Protein AF-A0A9P5S7Y7-F1 (afdb_monomer_lite)

Radius of gyration: 31.16 Å; chains: 1; bounding box: 72×48×85 Å

Foldseek 3Di:
DDDDPWDKDWDDLPPPPPPPPPDDDDPDDDDDDDDDDDDDDDDDDDDDDDDDDPDDDPDDPPPPPPPPPVCPPVVPDDDLVNQCVCVVVVNHDHPVVVVVVVVVVVVVVVVVVVVLVNVFTKIKTKDWDWDWADDPDDDPPDDIDIDIDIDIDIDTDPPPCVVPDDDDDDPDPPDD

pLDDT: mean 70.75, std 17.31, range [37.38, 96.19]

Sequence (176 aa):
MRLLDGMLYKNRNVGKGKSKGKGMNNNDNNKHKHMDVEDEDMEDGEDDEDDEDVQDEEDEEDMEKNVMVEEDTDKDGCPRRGLEALSSLGLSVSYDQVRRALRSLTKDALKQVQKAVLENDWYVVYDNINIAMKHHHQRVDKRDTFDNGTAATVILIPNENAKNDKPIPVLCPKTK

Secondary structure (DSSP, 8-state):
--------EEE-------------------------------------------------TTS-----------TTS--HHHHHHHHHTTSS--HHHHHHHHHHHHHHHHHHHHHHHHHSEEEEEEEEEEEEE--SS-BTTB--EEEEEEEEEEEEE--GGGGS--PPP-------

Organism: NCBI:txid64525

Structure (mmCIF, N/CA/C/O backbone):
data_AF-A0A9P5S7Y7-F1
#
_entry.id   AF-A0A9P5S7Y7-F1
#
loop_
_atom_site.group_PDB
_atom_site.id
_atom_site.type_symbol
_atom_site.label_atom_id
_atom_site.label_alt_id
_atom_site.label_comp_id
_atom_site.label_asym_id
_atom_site.label_entity_id
_atom_site.label_seq_id
_atom_site.pdbx_PDB_ins_code
_atom_site.Cartn_x
_atom_site.Cartn_y
_atom_site.Cartn_z
_atom_site.occupancy
_atom_site.B_iso_or_equiv
_atom_site.auth_seq_id
_atom_site.auth_comp_id
_atom_site.auth_asym_id
_atom_site.auth_atom_id
_atom_site.pdbx_PDB_model_num
ATOM 1 N N . MET A 1 1 ? -17.358 -18.254 -16.718 1.00 37.38 1 MET A N 1
ATOM 2 C CA . MET A 1 1 ? -17.304 -17.409 -15.508 1.00 37.38 1 MET A CA 1
ATOM 3 C C . MET A 1 1 ? -17.952 -18.187 -14.378 1.00 37.38 1 MET A C 1
ATOM 5 O O . MET A 1 1 ? -19.155 -18.402 -14.436 1.00 37.38 1 MET A O 1
ATOM 9 N N . ARG A 1 2 ? -17.162 -18.724 -13.440 1.00 41.50 2 ARG A N 1
ATOM 10 C CA . ARG A 1 2 ? -17.699 -19.321 -12.209 1.00 41.50 2 ARG A CA 1
ATOM 11 C C . ARG A 1 2 ? -17.949 -18.177 -11.227 1.00 41.50 2 ARG A C 1
ATOM 13 O O . ARG A 1 2 ? -17.089 -17.315 -11.092 1.00 41.50 2 ARG A O 1
ATOM 20 N N . LEU A 1 3 ? -19.146 -18.147 -10.648 1.00 44.75 3 LEU A N 1
ATOM 21 C CA . LEU A 1 3 ? -19.548 -17.202 -9.610 1.00 44.75 3 LEU A CA 1
ATOM 22 C C . LEU A 1 3 ? -18.592 -17.327 -8.416 1.00 44.75 3 LEU A C 1
ATOM 24 O O . LEU A 1 3 ? -18.271 -18.436 -7.997 1.00 44.75 3 LEU A O 1
ATOM 28 N N . LEU A 1 4 ? -18.111 -16.181 -7.940 1.00 46.00 4 LEU 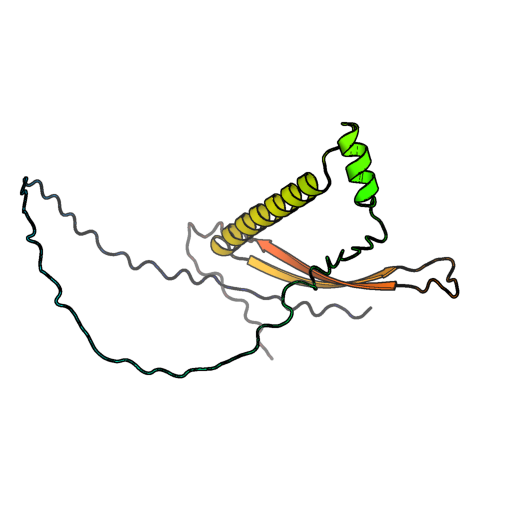A N 1
ATOM 29 C CA . LEU A 1 4 ? -17.243 -16.042 -6.777 1.00 46.00 4 LEU A CA 1
ATOM 30 C C . LEU A 1 4 ? -18.017 -16.453 -5.518 1.00 46.00 4 LEU A C 1
ATOM 32 O O . LEU A 1 4 ? -18.929 -15.743 -5.096 1.00 46.00 4 LEU A O 1
ATOM 36 N N . ASP A 1 5 ? -17.629 -17.570 -4.905 1.00 49.16 5 ASP A N 1
ATOM 37 C CA . ASP A 1 5 ? -17.949 -17.865 -3.506 1.00 49.16 5 ASP A CA 1
ATOM 38 C C . ASP A 1 5 ? -17.115 -16.925 -2.621 1.00 49.16 5 ASP A C 1
ATOM 40 O O . ASP A 1 5 ? -16.051 -17.276 -2.110 1.00 49.16 5 ASP A O 1
ATOM 44 N N . GLY A 1 6 ? -17.565 -15.677 -2.489 1.00 51.53 6 GLY A N 1
ATOM 45 C CA . GLY A 1 6 ? -16.967 -14.720 -1.566 1.00 51.53 6 GLY A CA 1
ATOM 46 C C . GLY A 1 6 ? -17.231 -15.153 -0.123 1.00 51.53 6 GLY A C 1
ATOM 47 O O . GLY A 1 6 ? -18.356 -15.039 0.364 1.00 51.53 6 GLY A O 1
ATOM 48 N N . MET A 1 7 ? -16.205 -15.641 0.582 1.00 55.44 7 MET A N 1
ATOM 49 C CA . MET A 1 7 ? -16.283 -15.855 2.030 1.00 55.44 7 MET A CA 1
ATOM 50 C C . MET A 1 7 ? -16.384 -14.500 2.737 1.00 55.44 7 MET A C 1
ATOM 52 O O . MET A 1 7 ? -15.415 -13.747 2.814 1.00 55.44 7 MET A O 1
ATOM 56 N N . LEU A 1 8 ? -17.564 -14.196 3.279 1.00 57.25 8 LEU A N 1
ATOM 57 C CA . LEU A 1 8 ? -17.789 -13.015 4.105 1.00 57.25 8 LEU A CA 1
ATOM 58 C C . LEU A 1 8 ? -17.306 -13.289 5.536 1.00 57.25 8 LEU A C 1
ATOM 60 O O . LEU A 1 8 ? -17.965 -13.997 6.299 1.00 57.25 8 LEU A O 1
ATOM 64 N N . TYR A 1 9 ? -16.174 -12.705 5.923 1.00 58.94 9 TYR A N 1
ATOM 65 C CA . TYR A 1 9 ? -15.697 -12.760 7.305 1.00 58.94 9 TYR A CA 1
ATOM 66 C C . TYR A 1 9 ? -16.290 -11.601 8.113 1.00 58.94 9 TYR A C 1
ATOM 68 O O . TYR A 1 9 ? -16.098 -10.432 7.778 1.00 58.94 9 TYR A O 1
ATOM 76 N N . LYS A 1 10 ? -17.011 -11.928 9.194 1.00 60.25 10 LYS A N 1
ATOM 77 C CA . LYS A 1 10 ? -17.530 -10.958 10.169 1.00 60.25 10 LYS A CA 1
ATOM 78 C C . LYS A 1 10 ? -16.719 -11.060 11.453 1.00 60.25 10 LYS A C 1
ATOM 80 O O . LYS A 1 10 ? -16.879 -12.025 12.201 1.00 60.25 10 LYS A O 1
ATOM 85 N N . ASN A 1 11 ? -15.883 -10.064 11.725 1.00 55.25 11 ASN A N 1
ATOM 86 C CA . ASN A 1 11 ? -15.187 -9.972 13.001 1.00 55.25 11 ASN A CA 1
ATOM 87 C C . ASN A 1 11 ? -15.997 -9.077 13.941 1.00 55.25 11 ASN A C 1
ATOM 89 O O . ASN A 1 11 ? -16.299 -7.934 13.610 1.00 55.25 11 ASN A O 1
ATOM 93 N N . ARG A 1 12 ? -16.404 -9.612 15.092 1.00 57.34 12 ARG A N 1
ATOM 94 C CA . ARG A 1 12 ? -17.127 -8.842 16.105 1.00 57.34 12 ARG A CA 1
ATOM 95 C C . ARG A 1 12 ? -16.075 -8.350 17.080 1.00 57.34 12 ARG A C 1
ATOM 97 O O . ARG A 1 12 ? -15.487 -9.172 17.782 1.00 57.34 12 ARG A O 1
ATOM 104 N N . ASN A 1 13 ? -15.824 -7.044 17.116 1.00 54.31 13 ASN A N 1
ATOM 105 C CA . ASN A 1 13 ? -14.922 -6.491 18.114 1.00 54.31 13 ASN A CA 1
ATOM 106 C C . ASN A 1 13 ? -15.636 -6.596 19.469 1.00 54.31 13 ASN A C 1
ATOM 108 O O . ASN A 1 13 ? -16.437 -5.741 19.843 1.00 54.31 13 ASN A O 1
ATOM 112 N N . VAL A 1 14 ? -15.447 -7.723 20.162 1.00 57.28 14 VAL A N 1
ATOM 113 C CA . VAL A 1 14 ? -15.965 -7.932 21.512 1.00 57.28 14 VAL A CA 1
ATOM 114 C C . VAL A 1 14 ? -15.153 -6.999 22.388 1.00 57.28 14 VAL A C 1
ATOM 116 O O . VAL A 1 14 ? -14.086 -7.363 22.881 1.00 57.28 14 VAL A O 1
ATOM 119 N N . GLY A 1 15 ? -15.626 -5.757 22.505 1.00 53.34 15 GLY A N 1
ATOM 120 C CA . GLY A 1 15 ? -15.074 -4.781 23.419 1.00 53.34 15 GLY A CA 1
ATOM 121 C C . GLY A 1 15 ? -14.968 -5.459 24.771 1.00 53.34 15 GLY A C 1
ATOM 122 O O . GLY A 1 15 ? -15.984 -5.763 25.397 1.00 53.34 15 GLY A O 1
ATOM 123 N N . LYS A 1 16 ? -13.735 -5.766 25.191 1.00 54.22 16 LYS A N 1
ATOM 124 C CA . LYS A 1 16 ? -13.448 -6.174 26.559 1.00 54.22 16 LYS A CA 1
ATOM 125 C C . LYS A 1 16 ? -13.955 -5.025 27.407 1.00 54.22 16 LYS A C 1
ATOM 127 O O . LYS A 1 16 ? -13.325 -3.968 27.454 1.00 54.22 16 LYS A O 1
ATOM 132 N N . GLY A 1 17 ? -15.152 -5.201 27.963 1.00 51.12 17 GLY A N 1
ATOM 133 C CA . GLY A 1 17 ? -15.784 -4.224 28.821 1.00 51.12 17 GLY A CA 1
ATOM 134 C C . GLY A 1 17 ? -14.759 -3.847 29.868 1.00 51.12 17 GLY A C 1
ATOM 135 O O . GLY A 1 17 ? -14.350 -4.691 30.663 1.00 51.12 17 GLY A O 1
ATOM 136 N N . LYS A 1 18 ? -14.291 -2.596 29.817 1.00 54.38 18 LYS A N 1
ATOM 137 C CA . LYS A 1 18 ? -13.540 -2.008 30.914 1.00 54.38 18 LYS A CA 1
ATOM 138 C C . LYS A 1 18 ? -14.467 -2.119 32.113 1.00 54.38 18 LYS A C 1
ATOM 140 O O . LYS A 1 18 ? -15.447 -1.380 32.216 1.00 54.38 18 LYS A O 1
ATOM 145 N N . SER A 1 19 ? -14.203 -3.106 32.962 1.00 53.50 19 SER A N 1
ATOM 146 C CA . SER A 1 19 ? -14.777 -3.208 34.290 1.00 53.50 19 SER A CA 1
ATOM 147 C C . SER A 1 19 ? -14.641 -1.826 34.905 1.00 53.50 19 SER A C 1
ATOM 149 O O . SER A 1 19 ? -13.525 -1.334 35.074 1.00 53.50 19 SER A O 1
ATOM 151 N N . LYS A 1 20 ? -15.780 -1.166 35.135 1.00 51.34 20 LYS A N 1
ATOM 152 C CA . LYS A 1 20 ? -15.854 0.103 35.849 1.00 51.34 20 LYS A CA 1
ATOM 153 C C . LYS A 1 20 ? -15.211 -0.120 37.215 1.00 51.34 20 LYS A C 1
ATOM 155 O O . LYS A 1 20 ? -15.871 -0.589 38.139 1.00 51.34 20 LYS A O 1
ATOM 160 N N . GLY A 1 21 ? -13.920 0.184 37.323 1.00 51.28 21 GLY A N 1
ATOM 161 C CA . GLY A 1 21 ? -13.272 0.420 38.597 1.00 51.28 21 GLY A CA 1
ATOM 162 C C . GLY A 1 21 ? -14.032 1.567 39.238 1.00 51.28 21 GLY A C 1
ATOM 163 O O . GLY A 1 21 ? -14.024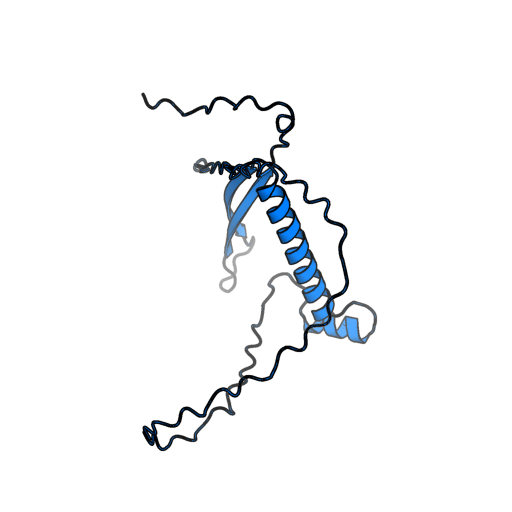 2.685 38.724 1.00 51.28 21 GLY A O 1
ATOM 164 N N . LYS A 1 22 ? -14.790 1.253 40.290 1.00 53.31 22 LYS A N 1
ATOM 165 C CA . LYS A 1 22 ? -15.385 2.251 41.175 1.00 53.31 22 LYS A CA 1
ATOM 166 C C . LYS A 1 22 ? -14.281 3.225 41.570 1.00 53.31 22 LYS A C 1
ATOM 168 O O . LYS A 1 22 ? -13.245 2.802 42.072 1.00 53.31 22 LYS A O 1
ATOM 173 N N . GLY A 1 23 ? -14.520 4.509 41.324 1.00 52.69 23 GLY A N 1
ATOM 174 C CA . GLY A 1 23 ? -13.647 5.573 41.788 1.00 52.69 23 GLY A CA 1
ATOM 175 C C . GLY A 1 23 ? -13.484 5.494 43.302 1.00 52.69 23 GLY A C 1
ATOM 176 O O . GLY A 1 23 ? -14.468 5.540 44.041 1.00 52.69 23 GLY A O 1
ATOM 177 N N . MET A 1 24 ? -12.237 5.383 43.745 1.00 51.22 24 MET A N 1
ATOM 178 C CA . MET A 1 24 ? -11.829 5.832 45.067 1.00 51.22 24 MET A CA 1
ATOM 179 C C . MET A 1 24 ? -11.330 7.264 44.878 1.00 51.22 24 MET A C 1
ATOM 181 O O . MET A 1 24 ? -10.286 7.501 44.278 1.00 51.22 24 MET A O 1
ATOM 185 N N . ASN A 1 25 ? -12.156 8.219 45.307 1.00 54.78 25 ASN A N 1
ATOM 186 C CA . ASN A 1 25 ? -11.752 9.602 45.520 1.00 54.78 25 ASN A CA 1
ATOM 187 C C . ASN A 1 25 ? -10.768 9.614 46.693 1.00 54.78 25 ASN A C 1
ATOM 189 O O . ASN A 1 25 ? -11.211 9.547 47.837 1.00 54.78 25 ASN A O 1
ATOM 193 N N . ASN A 1 26 ? -9.473 9.748 46.418 1.00 47.03 26 ASN A N 1
ATOM 194 C CA . ASN A 1 26 ? -8.510 10.151 47.437 1.00 47.03 26 ASN A CA 1
ATOM 195 C C . ASN A 1 26 ? -8.167 11.617 47.199 1.00 47.03 26 ASN A C 1
ATOM 197 O O . ASN A 1 26 ? -7.310 11.976 46.395 1.00 47.03 26 ASN A O 1
ATOM 201 N N . ASN A 1 27 ? -8.937 12.457 47.879 1.00 55.22 27 ASN A N 1
ATOM 202 C CA . ASN A 1 27 ? -8.624 13.851 48.110 1.00 55.22 27 ASN A CA 1
ATOM 203 C C . ASN A 1 27 ? -7.716 13.909 49.345 1.00 55.22 27 ASN A C 1
ATOM 205 O O . ASN A 1 27 ? -8.220 14.100 50.446 1.00 55.22 27 ASN A O 1
ATOM 209 N N . ASP A 1 28 ? -6.409 13.717 49.162 1.00 58.00 28 ASP A N 1
ATOM 210 C CA . ASP A 1 28 ? -5.423 13.873 50.232 1.00 58.00 28 ASP A CA 1
ATOM 211 C C . ASP A 1 28 ? -4.415 14.961 49.861 1.00 58.00 28 ASP A C 1
ATOM 213 O O . ASP A 1 28 ? -3.405 14.751 49.191 1.00 58.00 28 ASP A O 1
ATOM 217 N N . ASN A 1 29 ? -4.710 16.162 50.350 1.00 60.59 29 ASN A N 1
ATOM 218 C CA . ASN A 1 29 ? -3.706 17.169 50.647 1.00 60.59 29 ASN A CA 1
ATOM 219 C C . ASN A 1 29 ? -2.737 16.604 51.698 1.00 60.59 29 ASN A C 1
ATOM 221 O O . ASN A 1 29 ? -3.141 16.485 52.855 1.00 60.59 29 ASN A O 1
ATOM 225 N N . ASN A 1 30 ? -1.465 16.339 51.377 1.00 47.62 30 ASN A N 1
ATOM 226 C CA . ASN A 1 30 ? -0.393 16.512 52.368 1.00 47.62 30 ASN A CA 1
ATOM 227 C C . ASN A 1 30 ? 1.036 16.407 51.813 1.00 47.62 30 ASN A C 1
ATOM 229 O O . ASN A 1 30 ? 1.431 15.389 51.262 1.00 47.62 30 ASN A O 1
ATOM 233 N N . LYS A 1 31 ? 1.813 17.442 52.152 1.00 50.25 31 LYS A N 1
ATOM 234 C CA . LYS A 1 31 ? 3.205 17.417 52.635 1.00 50.25 31 LYS A CA 1
ATOM 235 C C . LYS A 1 31 ? 4.302 16.770 51.781 1.00 50.25 31 LYS A C 1
ATOM 237 O O . LYS A 1 31 ? 4.460 15.559 51.725 1.00 50.25 31 LYS A O 1
ATOM 242 N N . HIS A 1 32 ? 5.202 17.656 51.340 1.00 52.62 32 HIS A N 1
ATOM 243 C CA . HIS A 1 32 ? 6.649 17.568 51.576 1.00 52.62 32 HIS A CA 1
ATOM 244 C C . HIS A 1 32 ? 7.076 16.397 52.472 1.00 52.62 32 HIS A C 1
ATOM 246 O O . HIS A 1 32 ? 6.876 16.463 53.687 1.00 52.62 32 HIS A O 1
ATOM 252 N N . LYS A 1 33 ? 7.771 15.421 51.885 1.00 52.88 33 LYS A N 1
ATOM 253 C CA . LYS A 1 33 ? 8.941 14.793 52.499 1.00 52.88 33 LYS A CA 1
ATOM 254 C C . LYS A 1 33 ? 9.964 14.478 51.412 1.00 52.88 33 LYS A C 1
ATOM 256 O O . LYS A 1 33 ? 9.736 13.642 50.549 1.00 52.88 33 LYS A O 1
ATOM 261 N N . HIS A 1 34 ? 11.061 15.217 51.486 1.00 55.78 34 HIS A N 1
ATOM 262 C CA . HIS A 1 34 ? 12.387 14.803 51.059 1.00 55.78 34 HIS A CA 1
ATOM 263 C C . HIS A 1 34 ? 12.704 13.508 51.824 1.00 55.78 34 HIS A C 1
ATOM 265 O O . HIS A 1 34 ? 12.587 13.492 53.052 1.00 55.78 34 HIS A O 1
ATOM 271 N N . MET A 1 35 ? 13.000 12.425 51.116 1.00 52.09 35 MET A N 1
ATOM 272 C CA . MET A 1 35 ? 13.720 11.293 51.686 1.00 52.09 35 MET A CA 1
ATOM 273 C C . MET A 1 35 ? 14.832 10.954 50.715 1.00 52.09 35 MET A C 1
ATOM 275 O O . MET A 1 35 ? 14.577 10.614 49.559 1.00 52.09 35 MET A O 1
ATOM 279 N N . ASP A 1 36 ? 16.040 11.157 51.213 1.00 55.53 36 ASP A N 1
ATOM 280 C CA . ASP A 1 36 ? 17.267 10.570 50.719 1.00 55.53 36 ASP A CA 1
ATOM 281 C C . ASP A 1 36 ? 17.080 9.048 50.729 1.00 55.53 36 ASP A C 1
ATOM 283 O O . ASP A 1 36 ? 16.660 8.473 51.736 1.00 55.53 36 ASP A O 1
ATOM 287 N N . VAL A 1 37 ? 17.289 8.418 49.576 1.00 59.62 37 VAL A N 1
ATOM 288 C CA . VAL A 1 37 ? 17.416 6.966 49.476 1.00 59.62 37 VAL A CA 1
ATOM 289 C C . VAL A 1 37 ? 18.901 6.723 49.315 1.00 59.62 37 VAL A C 1
ATOM 291 O O . VAL A 1 37 ? 19.500 7.180 48.345 1.00 59.62 37 VAL A O 1
ATOM 294 N N . GLU A 1 38 ? 19.456 6.112 50.352 1.00 58.56 38 GLU A N 1
ATOM 295 C CA . GLU A 1 38 ? 20.838 5.681 50.449 1.00 58.56 38 GLU A CA 1
ATOM 296 C C . GLU A 1 38 ? 21.130 4.641 49.365 1.00 58.56 38 GLU A C 1
ATOM 298 O O . GLU A 1 38 ? 20.290 3.800 49.033 1.00 58.56 38 GLU A O 1
ATOM 303 N N . ASP A 1 39 ? 22.325 4.774 48.804 1.00 54.78 39 ASP A N 1
ATOM 304 C CA . ASP A 1 39 ? 22.953 3.843 47.886 1.00 54.78 39 ASP A CA 1
ATOM 305 C C . ASP A 1 39 ? 23.096 2.476 48.576 1.00 54.78 39 ASP A C 1
ATOM 307 O O . ASP A 1 39 ? 23.753 2.367 49.611 1.00 54.78 39 ASP A O 1
ATOM 311 N N . GLU A 1 40 ? 22.470 1.436 48.021 1.00 63.31 40 GLU A N 1
ATOM 312 C CA . GLU A 1 40 ? 22.819 0.054 48.353 1.00 63.31 40 GLU A CA 1
ATOM 313 C C . GLU A 1 40 ? 23.729 -0.488 47.251 1.00 63.31 40 GLU A C 1
ATOM 315 O O . GLU A 1 40 ? 23.313 -0.701 46.107 1.00 63.31 40 GLU A O 1
ATOM 320 N N . ASP A 1 41 ? 24.991 -0.661 47.639 1.00 60.16 41 ASP A N 1
ATOM 321 C CA . ASP A 1 41 ? 26.056 -1.337 46.915 1.00 60.16 41 ASP A CA 1
ATOM 322 C C . ASP A 1 41 ? 25.609 -2.761 46.538 1.00 60.16 41 ASP A C 1
ATOM 324 O O . ASP A 1 41 ? 25.424 -3.619 47.403 1.00 60.16 41 ASP A O 1
ATOM 328 N N . MET A 1 42 ? 25.421 -3.025 45.240 1.00 66.62 42 MET A N 1
ATOM 329 C CA . MET A 1 42 ? 25.331 -4.399 44.746 1.00 66.62 42 MET A CA 1
ATOM 330 C C . MET A 1 42 ? 26.739 -4.925 44.503 1.00 66.62 42 MET A C 1
ATOM 332 O O .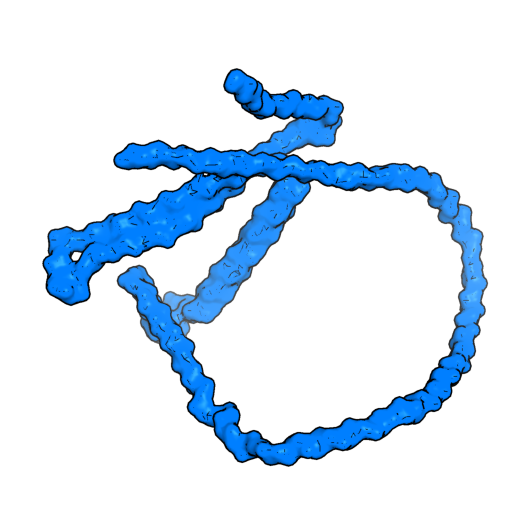 MET A 1 42 ? 27.435 -4.462 43.603 1.00 66.62 42 MET A O 1
ATOM 336 N N . GLU A 1 43 ? 27.101 -5.882 45.355 1.00 62.91 43 GLU A N 1
ATOM 337 C CA . GLU A 1 43 ? 28.324 -6.671 45.332 1.00 62.91 43 GLU A CA 1
ATOM 338 C C . GLU A 1 43 ? 28.532 -7.404 44.004 1.00 62.91 43 GLU A C 1
ATOM 340 O O . GLU A 1 43 ? 27.600 -7.898 43.359 1.00 62.91 43 GLU A O 1
ATOM 345 N N . ASP A 1 44 ? 29.812 -7.469 43.656 1.00 58.19 44 ASP A N 1
ATOM 346 C CA . ASP A 1 44 ? 30.403 -8.141 42.517 1.00 58.19 44 ASP A CA 1
ATOM 347 C C . ASP A 1 44 ? 30.107 -9.650 42.542 1.00 58.19 44 ASP A C 1
ATOM 349 O O . ASP A 1 44 ? 30.462 -10.364 43.480 1.00 58.19 44 ASP A O 1
ATOM 353 N N . GLY A 1 45 ? 29.450 -10.133 41.487 1.00 60.94 45 GLY A N 1
ATOM 354 C CA . GLY A 1 45 ? 29.371 -11.552 41.157 1.00 60.94 45 GLY A CA 1
ATOM 355 C C . GLY A 1 45 ? 30.397 -11.871 40.079 1.00 60.94 45 GLY A C 1
ATOM 356 O O . GLY A 1 45 ? 30.122 -11.656 38.898 1.00 60.94 45 GLY A O 1
ATOM 357 N N . GLU A 1 46 ? 31.570 -12.326 40.515 1.00 62.19 46 GLU A N 1
ATOM 358 C CA . GLU A 1 46 ? 32.521 -13.108 39.718 1.00 62.19 46 GLU A CA 1
ATOM 359 C C . GLU A 1 46 ? 31.920 -14.499 39.394 1.00 62.19 46 GLU A C 1
ATOM 361 O O . GLU A 1 46 ? 30.889 -14.870 39.960 1.00 62.19 46 GLU A O 1
ATOM 366 N N . ASP A 1 47 ? 32.593 -15.243 38.507 1.00 53.78 47 ASP A N 1
ATOM 367 C CA . ASP A 1 47 ? 32.360 -16.647 38.105 1.00 53.78 47 ASP A CA 1
ATOM 368 C C . ASP A 1 47 ? 31.401 -16.821 36.892 1.00 53.78 47 ASP A C 1
ATOM 370 O O . ASP A 1 47 ? 30.254 -16.381 36.904 1.00 53.78 47 ASP A O 1
ATOM 374 N N . ASP A 1 48 ? 31.748 -17.440 35.761 1.00 59.84 48 ASP A N 1
ATOM 375 C CA . ASP A 1 48 ? 32.877 -18.301 35.415 1.00 59.84 48 ASP A CA 1
ATOM 376 C C . ASP A 1 48 ? 33.248 -18.133 33.931 1.00 59.84 48 ASP A C 1
ATOM 378 O O . ASP A 1 48 ? 32.398 -17.931 33.057 1.00 59.84 48 ASP A O 1
ATOM 382 N N . GLU A 1 49 ? 34.553 -18.233 33.693 1.00 62.00 49 GLU A N 1
ATOM 383 C CA . GLU A 1 49 ? 35.208 -18.394 32.400 1.00 62.00 49 GLU A CA 1
ATOM 384 C C . GLU A 1 49 ? 34.868 -19.776 31.820 1.00 62.00 49 GLU A C 1
ATOM 386 O O . GLU A 1 49 ? 35.198 -20.790 32.424 1.00 62.00 49 GLU A O 1
ATOM 391 N N . ASP A 1 50 ? 34.272 -19.820 30.628 1.00 61.66 50 ASP A N 1
ATOM 392 C CA . ASP A 1 50 ? 34.377 -20.977 29.738 1.00 61.66 50 ASP A CA 1
ATOM 393 C C . ASP A 1 50 ? 34.823 -20.468 28.363 1.00 61.66 50 ASP A C 1
ATOM 395 O O . ASP A 1 50 ? 34.031 -20.037 27.517 1.00 61.66 50 ASP A O 1
ATOM 399 N N . ASP A 1 51 ? 36.144 -20.486 28.199 1.00 61.53 51 ASP A N 1
A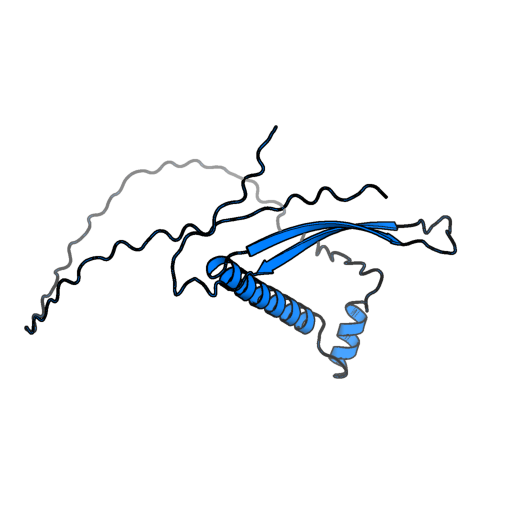TOM 400 C CA . ASP A 1 51 ? 36.859 -20.391 26.937 1.00 61.53 51 ASP A CA 1
ATOM 401 C C . ASP A 1 51 ? 36.483 -21.579 26.037 1.00 61.53 51 ASP A C 1
ATOM 403 O O . ASP A 1 51 ? 36.881 -22.717 26.292 1.00 61.53 51 ASP A O 1
ATOM 407 N N . GLU A 1 52 ? 35.797 -21.320 24.924 1.00 66.25 52 GLU A N 1
ATOM 408 C CA . GLU A 1 52 ? 35.976 -22.143 23.727 1.00 66.25 52 GLU A CA 1
ATOM 409 C C . GLU A 1 52 ? 36.489 -21.271 22.579 1.00 66.25 52 GLU A C 1
ATOM 411 O O . GLU A 1 52 ? 35.746 -20.583 21.875 1.00 66.25 52 GLU A O 1
ATOM 416 N N . ASP A 1 53 ? 37.812 -21.334 22.422 1.00 54.06 53 ASP A N 1
ATOM 417 C CA . ASP A 1 53 ? 38.570 -20.954 21.239 1.00 54.06 53 ASP A CA 1
ATOM 418 C C . ASP A 1 53 ? 38.009 -21.659 19.991 1.00 54.06 53 ASP A C 1
ATOM 420 O O . ASP A 1 53 ? 38.393 -22.784 19.656 1.00 54.06 53 ASP A O 1
ATOM 424 N N . VAL A 1 54 ? 37.134 -20.980 19.248 1.00 63.50 54 VAL A N 1
ATOM 425 C CA . VAL A 1 54 ? 36.898 -21.300 17.836 1.00 63.50 54 VAL A CA 1
ATOM 426 C C . VAL A 1 54 ? 37.797 -20.390 17.012 1.00 63.50 54 VAL A C 1
ATOM 428 O O . VAL A 1 54 ? 37.439 -19.269 16.654 1.00 63.50 54 VAL A O 1
ATOM 431 N N . GLN A 1 55 ? 39.007 -20.894 16.780 1.00 52.47 55 GLN A N 1
ATOM 432 C CA . GLN A 1 55 ? 39.957 -20.351 15.823 1.00 52.47 55 GLN A CA 1
ATOM 433 C C . GLN A 1 55 ? 39.408 -20.433 14.396 1.00 52.47 55 GLN A C 1
ATOM 435 O O . GLN A 1 55 ? 38.871 -21.458 13.981 1.00 52.47 55 GLN A O 1
ATOM 440 N N . ASP A 1 56 ? 39.665 -19.336 13.689 1.00 55.38 56 ASP A N 1
ATOM 441 C CA . ASP A 1 56 ? 39.964 -19.241 12.266 1.00 55.38 56 ASP A CA 1
ATOM 442 C C . ASP A 1 56 ? 38.850 -19.608 11.280 1.00 55.38 56 ASP A C 1
ATOM 444 O O . ASP A 1 56 ? 38.612 -20.766 10.964 1.00 55.38 56 ASP A O 1
ATOM 448 N N . GLU A 1 57 ? 38.251 -18.567 10.700 1.00 59.81 57 GLU A N 1
ATOM 449 C CA . GLU A 1 57 ? 38.321 -18.339 9.251 1.00 59.81 57 GLU A CA 1
ATOM 450 C C . GLU A 1 57 ? 37.980 -16.859 8.991 1.00 59.81 57 GLU A C 1
ATOM 452 O O . GLU A 1 57 ? 36.839 -16.455 8.771 1.00 59.81 57 GLU A O 1
ATOM 457 N N . GLU A 1 58 ? 39.015 -16.016 9.095 1.00 64.12 58 GLU A N 1
ATOM 458 C CA . GLU A 1 58 ? 39.107 -14.823 8.260 1.00 64.12 58 GLU A CA 1
ATOM 459 C C . GLU A 1 58 ? 39.065 -15.313 6.814 1.00 64.12 58 GLU A C 1
ATOM 461 O O . GLU A 1 58 ? 40.009 -15.979 6.415 1.00 64.12 58 GLU A O 1
ATOM 466 N N . ASP A 1 59 ? 37.992 -15.045 6.069 1.00 55.81 59 ASP A N 1
ATOM 467 C CA . ASP A 1 59 ? 38.025 -14.882 4.612 1.00 55.81 59 ASP A CA 1
ATOM 468 C C . ASP A 1 59 ? 36.639 -14.427 4.084 1.00 55.81 59 ASP A C 1
ATOM 470 O O . ASP A 1 59 ? 35.609 -15.052 4.313 1.00 55.81 59 ASP A O 1
ATOM 474 N N . GLU A 1 60 ? 36.636 -13.318 3.331 1.00 59.78 60 GLU A N 1
ATOM 475 C CA . GLU A 1 60 ? 35.655 -12.997 2.271 1.00 59.78 60 GLU A CA 1
ATOM 476 C C . GLU A 1 60 ? 34.263 -12.370 2.566 1.00 59.78 60 GLU A C 1
ATOM 478 O O . GLU A 1 60 ? 33.355 -12.519 1.749 1.00 59.78 60 GLU A O 1
ATOM 483 N N . GLU A 1 61 ? 34.061 -11.514 3.577 1.00 56.53 61 GLU A N 1
ATOM 484 C CA . GLU A 1 61 ? 32.816 -10.693 3.631 1.00 56.53 61 GLU A CA 1
ATOM 485 C C . GLU A 1 61 ? 32.876 -9.332 2.894 1.00 56.53 61 GLU A C 1
ATOM 487 O O . GLU A 1 61 ? 31.955 -8.519 2.989 1.00 56.53 61 GLU A O 1
ATOM 492 N N . ASP A 1 62 ? 33.911 -9.081 2.083 1.00 54.31 62 ASP A N 1
ATOM 493 C CA . ASP A 1 62 ? 34.102 -7.796 1.381 1.00 54.31 62 ASP A CA 1
ATOM 494 C C . ASP A 1 62 ? 33.743 -7.786 -0.121 1.00 54.31 62 ASP A C 1
ATOM 496 O O . ASP A 1 62 ? 33.987 -6.786 -0.804 1.00 54.31 62 ASP A O 1
ATOM 500 N N . MET A 1 63 ? 33.123 -8.834 -0.682 1.00 54.62 63 MET A N 1
ATOM 501 C CA . MET A 1 63 ? 32.891 -8.885 -2.140 1.00 54.62 63 MET A CA 1
ATOM 502 C C . MET A 1 63 ? 31.502 -9.268 -2.653 1.00 54.62 63 MET A C 1
ATOM 504 O O . MET A 1 63 ? 31.372 -9.541 -3.839 1.00 54.62 63 MET A O 1
ATOM 508 N N . GLU A 1 64 ? 30.430 -9.114 -1.872 1.00 52.59 64 GLU A N 1
ATOM 509 C CA . GLU A 1 64 ? 29.076 -9.085 -2.454 1.00 52.59 64 GLU A CA 1
ATOM 510 C C . GLU A 1 64 ? 28.177 -7.981 -1.877 1.00 52.59 64 GLU A C 1
ATOM 512 O O . GLU A 1 64 ? 27.008 -8.179 -1.557 1.00 52.59 64 GLU A O 1
ATOM 517 N N . LYS A 1 65 ? 28.627 -6.723 -1.990 1.00 49.75 65 LYS A N 1
ATOM 518 C CA . LYS A 1 65 ? 27.703 -5.688 -2.497 1.00 49.75 65 LYS A CA 1
ATOM 519 C C . LYS A 1 65 ? 27.479 -5.923 -3.991 1.00 49.75 65 LYS A C 1
ATOM 521 O O . LYS A 1 65 ? 27.685 -5.032 -4.817 1.00 49.75 65 LYS A O 1
ATOM 526 N N . ASN A 1 66 ? 26.968 -7.109 -4.328 1.00 46.00 66 ASN A N 1
ATOM 527 C CA . ASN A 1 66 ? 26.004 -7.219 -5.399 1.00 46.00 66 ASN A CA 1
ATOM 528 C C . ASN A 1 66 ? 24.850 -6.338 -4.940 1.00 46.00 66 ASN A C 1
ATOM 530 O O . ASN A 1 66 ? 23.923 -6.754 -4.248 1.00 46.00 66 ASN A O 1
ATOM 534 N N . VAL A 1 67 ? 24.959 -5.059 -5.299 1.00 49.66 67 VAL A N 1
ATOM 535 C CA . VAL A 1 67 ? 23.811 -4.235 -5.595 1.00 49.66 67 VAL A CA 1
ATOM 536 C C . VAL A 1 67 ? 23.051 -5.071 -6.614 1.00 49.66 67 VAL A C 1
ATOM 538 O O . VAL A 1 67 ? 23.270 -4.958 -7.819 1.00 49.66 67 VAL A O 1
ATOM 541 N N . MET A 1 68 ? 22.180 -5.953 -6.116 1.00 39.56 68 MET A N 1
ATOM 542 C CA . MET A 1 68 ? 20.951 -6.280 -6.790 1.00 39.56 68 MET A CA 1
ATOM 543 C C . MET A 1 68 ? 20.296 -4.919 -6.969 1.00 39.56 68 MET A C 1
ATOM 545 O O . MET A 1 68 ? 19.524 -4.427 -6.147 1.00 39.56 68 MET A O 1
ATOM 549 N N . VAL A 1 69 ? 20.685 -4.258 -8.057 1.00 53.41 69 VAL A N 1
ATOM 550 C CA . VAL A 1 69 ? 19.749 -3.508 -8.850 1.00 53.41 69 VAL A CA 1
ATOM 551 C C . VAL A 1 69 ? 18.744 -4.590 -9.195 1.00 53.41 69 VAL A C 1
ATOM 553 O O . VAL A 1 69 ? 18.913 -5.317 -10.169 1.00 53.41 69 VAL A O 1
ATOM 556 N N . GLU A 1 70 ? 17.768 -4.784 -8.304 1.00 53.53 70 GLU A N 1
ATOM 557 C CA . GLU A 1 70 ? 16.454 -5.215 -8.715 1.00 53.53 70 GLU A CA 1
ATOM 558 C C . GLU A 1 70 ? 16.146 -4.248 -9.852 1.00 53.53 70 GLU A C 1
ATOM 560 O O . GLU A 1 70 ? 15.831 -3.071 -9.651 1.00 53.53 70 GLU A O 1
ATOM 565 N N . GLU A 1 71 ? 16.433 -4.693 -11.075 1.00 52.84 71 GLU A N 1
ATOM 566 C CA . GLU A 1 71 ? 15.816 -4.165 -12.265 1.00 52.84 71 GLU A CA 1
ATOM 567 C C . GLU A 1 71 ? 14.345 -4.516 -12.079 1.00 52.84 71 GLU A C 1
ATOM 569 O O . GLU A 1 71 ? 13.829 -5.495 -12.624 1.00 52.84 71 GLU A O 1
ATOM 574 N N . ASP A 1 72 ? 13.695 -3.699 -11.246 1.00 52.97 72 ASP A N 1
ATOM 575 C CA . ASP A 1 72 ? 12.287 -3.376 -11.285 1.00 52.97 72 ASP A CA 1
ATOM 576 C C . ASP A 1 72 ? 12.055 -2.916 -12.724 1.00 52.97 72 ASP A C 1
ATOM 578 O O . ASP A 1 72 ? 12.115 -1.736 -13.078 1.00 52.97 72 ASP A O 1
ATOM 582 N N . THR A 1 73 ? 11.924 -3.896 -13.613 1.00 49.34 73 THR A N 1
ATOM 583 C CA . THR A 1 73 ? 11.470 -3.716 -14.976 1.00 49.34 73 THR A CA 1
ATOM 584 C C . THR A 1 73 ? 9.988 -3.426 -14.847 1.00 49.34 73 THR A C 1
ATOM 586 O O . THR A 1 73 ? 9.136 -4.274 -15.101 1.00 49.34 73 THR A O 1
ATOM 589 N N . ASP A 1 74 ? 9.696 -2.206 -14.393 1.00 52.53 74 ASP A N 1
ATOM 590 C CA . ASP A 1 74 ? 8.394 -1.569 -14.452 1.00 52.53 74 ASP A CA 1
ATOM 591 C C . ASP A 1 74 ? 7.998 -1.549 -15.927 1.00 52.53 74 ASP A C 1
ATOM 593 O O . ASP A 1 74 ? 8.386 -0.665 -16.694 1.00 52.53 74 ASP A O 1
ATOM 597 N N . LYS A 1 75 ? 7.274 -2.585 -16.355 1.00 54.00 75 LYS A N 1
ATOM 598 C CA . LYS A 1 75 ? 6.963 -2.819 -17.769 1.00 54.00 75 LYS A CA 1
ATOM 599 C C . LYS A 1 75 ? 6.089 -1.731 -18.397 1.00 54.00 75 LYS A C 1
ATOM 601 O O . LYS A 1 75 ? 5.985 -1.726 -19.617 1.00 54.00 75 LYS A O 1
ATOM 606 N N . ASP A 1 76 ? 5.574 -0.780 -17.615 1.00 58.09 76 ASP A N 1
ATOM 607 C CA . ASP A 1 76 ? 4.754 0.342 -18.090 1.00 58.09 76 ASP A CA 1
ATOM 608 C C . ASP A 1 76 ? 5.084 1.699 -17.405 1.00 58.09 76 ASP A C 1
ATOM 610 O O . ASP A 1 76 ? 4.276 2.629 -17.439 1.00 58.09 76 ASP A O 1
ATOM 614 N N . GLY A 1 77 ? 6.266 1.841 -16.783 1.00 68.44 77 GLY A N 1
ATOM 615 C CA . GLY A 1 77 ? 6.682 3.043 -16.036 1.00 68.44 77 GLY A CA 1
ATOM 616 C C . GLY A 1 77 ? 7.773 3.893 -16.706 1.00 68.44 77 GLY A C 1
ATOM 617 O O . GLY A 1 77 ? 8.489 3.446 -17.600 1.00 68.44 77 GLY A O 1
ATOM 618 N N . CYS A 1 78 ? 7.937 5.144 -16.251 1.00 77.19 78 CYS A N 1
ATOM 619 C CA . CYS A 1 78 ? 9.119 5.941 -16.599 1.00 77.19 78 CYS A CA 1
ATOM 620 C C . CYS A 1 78 ? 10.342 5.328 -15.899 1.00 77.19 78 CYS A C 1
ATOM 622 O O . CYS A 1 78 ? 10.314 5.195 -14.673 1.00 77.19 78 CYS A O 1
ATOM 624 N N . PRO A 1 79 ? 11.418 4.976 -16.626 1.00 84.44 79 PRO A N 1
ATOM 625 C CA . PRO A 1 79 ? 12.587 4.371 -16.010 1.00 84.44 79 PRO A CA 1
ATOM 626 C C . PRO A 1 79 ? 13.177 5.322 -14.970 1.00 84.44 79 PRO A C 1
ATOM 628 O O . PRO A 1 79 ? 13.291 6.527 -15.214 1.00 84.44 79 PRO A O 1
ATOM 631 N N . ARG A 1 80 ? 13.628 4.775 -13.835 1.00 87.88 80 ARG A N 1
ATOM 632 C CA . ARG A 1 80 ? 14.243 5.540 -12.736 1.00 87.88 80 ARG A CA 1
ATOM 633 C C . ARG A 1 80 ? 15.274 6.565 -13.225 1.00 87.88 80 ARG A C 1
ATOM 635 O O . ARG A 1 80 ? 15.232 7.720 -12.813 1.00 87.88 80 ARG A O 1
ATOM 642 N N . ARG A 1 81 ? 16.140 6.162 -14.166 1.00 88.44 81 ARG A N 1
ATOM 643 C CA . ARG A 1 81 ? 17.164 7.030 -14.781 1.00 88.44 81 ARG A CA 1
ATOM 644 C C . ARG A 1 81 ? 16.568 8.261 -15.473 1.00 88.44 81 ARG A C 1
ATOM 646 O O . ARG A 1 81 ? 17.141 9.342 -15.393 1.00 88.44 81 ARG A O 1
ATOM 653 N N . GLY A 1 82 ? 15.423 8.111 -16.138 1.00 90.25 82 GLY A N 1
ATOM 654 C CA . GLY A 1 82 ? 14.718 9.220 -16.783 1.00 90.25 82 GLY A CA 1
ATOM 655 C C . GLY A 1 82 ? 14.168 10.218 -15.764 1.00 90.25 82 GLY A C 1
ATOM 656 O O . GLY A 1 82 ? 14.355 11.423 -15.918 1.00 90.25 82 GLY A O 1
ATOM 657 N N . LEU A 1 83 ? 13.560 9.719 -14.685 1.00 91.00 83 LEU A N 1
ATOM 658 C CA . LEU A 1 83 ? 13.083 10.554 -13.576 1.00 91.00 83 LEU A CA 1
ATOM 659 C C . LEU A 1 83 ? 14.224 11.297 -12.867 1.00 91.00 83 LEU A C 1
ATOM 661 O O . LEU A 1 83 ? 14.089 12.482 -12.564 1.00 91.00 83 LEU A O 1
ATOM 665 N N . GLU A 1 84 ? 15.358 10.636 -12.637 1.00 93.69 84 GLU A N 1
ATOM 666 C CA . GLU A 1 84 ? 16.539 11.262 -12.030 1.00 93.69 84 GLU A CA 1
ATOM 667 C C . GLU A 1 84 ? 17.146 12.351 -12.927 1.00 93.69 84 GLU A C 1
ATOM 669 O O . GLU A 1 84 ? 17.471 13.429 -12.431 1.00 93.69 84 GLU A O 1
ATOM 674 N N . ALA A 1 85 ? 17.223 12.127 -14.244 1.00 94.75 85 ALA A N 1
ATOM 675 C CA . ALA A 1 85 ? 17.696 13.136 -15.194 1.00 94.75 85 ALA A CA 1
ATOM 676 C C . ALA A 1 85 ? 16.779 14.372 -15.250 1.00 94.75 85 ALA A C 1
ATOM 678 O O . ALA A 1 85 ? 17.253 15.504 -15.281 1.00 94.75 85 ALA A O 1
ATOM 679 N N . LEU A 1 86 ? 15.457 14.187 -15.222 1.00 93.81 86 LEU A N 1
ATOM 680 C CA . LEU A 1 86 ? 14.519 15.315 -15.155 1.00 93.81 86 LEU A CA 1
ATOM 681 C C . LEU A 1 86 ? 14.611 16.057 -13.819 1.00 93.81 86 LEU A C 1
ATOM 683 O O . LEU A 1 86 ? 14.456 17.279 -13.773 1.00 93.81 86 LEU A O 1
ATOM 687 N N . SER A 1 87 ? 14.874 15.329 -12.734 1.00 95.69 87 SER A N 1
ATOM 688 C CA . SER A 1 87 ? 15.037 15.922 -11.412 1.00 95.69 87 SER A CA 1
ATOM 689 C C . SER A 1 87 ? 16.320 16.741 -11.289 1.00 95.69 87 SER A C 1
ATOM 691 O O . SER A 1 87 ? 16.274 17.839 -10.734 1.00 95.69 87 SER A O 1
ATOM 693 N N . SER A 1 88 ? 17.435 16.285 -11.867 1.00 95.12 88 SER A N 1
ATOM 694 C CA . SER A 1 88 ? 18.691 17.051 -11.875 1.00 95.12 88 SER A CA 1
ATOM 695 C C . SER A 1 88 ? 18.595 18.347 -12.688 1.00 95.12 88 SER A C 1
ATOM 697 O O . SER A 1 88 ? 19.267 19.324 -12.365 1.00 95.12 88 SER A O 1
ATOM 699 N N . LEU A 1 89 ? 17.706 18.391 -13.686 1.00 96.00 89 LEU A N 1
ATOM 700 C CA . LEU A 1 89 ? 17.364 19.601 -14.441 1.00 96.00 89 LEU A CA 1
ATOM 701 C C . LEU A 1 89 ? 16.357 20.516 -13.719 1.00 96.00 89 LEU A C 1
ATOM 703 O O . LEU A 1 89 ? 16.014 21.575 -14.242 1.00 96.00 89 LEU A O 1
ATOM 707 N N . GLY A 1 90 ? 15.850 20.120 -12.548 1.00 95.31 90 GLY A N 1
ATOM 708 C CA . GLY A 1 90 ? 14.833 20.873 -11.807 1.00 95.31 90 GLY A CA 1
ATOM 709 C C . GLY A 1 90 ? 13.439 20.846 -12.443 1.00 95.31 90 GLY A C 1
ATOM 710 O O . GLY A 1 90 ? 12.586 21.653 -12.079 1.00 95.31 90 GLY A O 1
ATOM 711 N N . LEU A 1 91 ? 13.192 19.932 -13.387 1.00 95.06 91 LEU A N 1
ATOM 712 C CA . LEU A 1 91 ? 11.908 19.794 -14.085 1.00 95.06 91 LEU A CA 1
ATOM 713 C C . LEU A 1 91 ? 10.942 18.837 -13.371 1.00 95.06 91 LEU A C 1
ATOM 715 O O . LEU A 1 91 ? 9.748 18.841 -13.658 1.00 95.06 91 LEU A O 1
ATOM 719 N N . SER A 1 92 ? 11.452 18.001 -12.462 1.00 95.50 92 SER A N 1
ATOM 720 C CA . SER A 1 92 ? 10.675 17.007 -11.716 1.00 95.50 92 SER A CA 1
ATOM 721 C C . SER A 1 92 ? 11.214 16.807 -10.296 1.00 95.50 92 SER A C 1
ATOM 723 O O . SER A 1 92 ? 12.350 17.154 -9.973 1.00 95.50 92 SER A O 1
ATOM 725 N N . VAL A 1 93 ? 10.398 16.188 -9.445 1.00 94.56 93 VAL A N 1
ATOM 726 C CA . VAL A 1 93 ? 10.840 15.601 -8.173 1.00 94.56 93 VAL A CA 1
ATOM 727 C C . VAL A 1 93 ? 11.675 14.343 -8.412 1.00 94.56 93 VAL A C 1
ATOM 729 O O . VAL A 1 93 ? 11.520 13.676 -9.442 1.00 94.56 93 VAL A O 1
ATOM 732 N N . SER A 1 94 ? 12.551 14.013 -7.461 1.00 93.44 94 SER A N 1
ATOM 733 C CA . SER A 1 94 ? 13.393 12.824 -7.577 1.00 93.44 94 SER A CA 1
ATOM 734 C C . SER A 1 94 ? 12.583 11.550 -7.350 1.00 93.44 94 SER A C 1
ATOM 736 O O . SER A 1 94 ? 11.611 11.530 -6.588 1.00 93.44 94 SER A O 1
ATOM 738 N N . TYR A 1 95 ? 13.010 10.458 -7.981 1.00 91.25 95 TYR A N 1
ATOM 739 C CA . TYR A 1 95 ? 12.388 9.147 -7.800 1.00 91.25 95 TYR A CA 1
ATOM 740 C C . TYR A 1 95 ? 12.288 8.755 -6.314 1.00 91.25 95 TYR A C 1
ATOM 742 O O . TYR A 1 95 ? 11.233 8.327 -5.841 1.00 91.25 95 TYR A O 1
ATOM 750 N N . ASP A 1 96 ? 13.349 8.998 -5.539 1.00 91.25 96 ASP A N 1
ATOM 751 C CA . ASP A 1 96 ? 13.375 8.702 -4.105 1.00 91.25 96 ASP A CA 1
ATOM 752 C C . ASP A 1 96 ? 12.355 9.514 -3.305 1.00 91.25 96 ASP A C 1
ATOM 754 O O . ASP A 1 96 ? 11.759 8.994 -2.358 1.00 91.25 96 ASP A O 1
ATOM 758 N N . GLN A 1 97 ? 12.124 10.777 -3.672 1.00 92.69 97 GLN A N 1
ATOM 759 C CA . GLN A 1 97 ? 11.100 11.601 -3.030 1.00 92.69 97 GLN A CA 1
ATOM 760 C C . GLN A 1 97 ? 9.703 11.040 -3.294 1.00 92.69 97 GLN A C 1
ATOM 762 O O . GLN A 1 97 ? 8.930 10.879 -2.348 1.00 92.69 97 GLN A O 1
ATOM 767 N N . VAL A 1 98 ? 9.404 10.675 -4.544 1.00 92.94 98 VAL A N 1
ATOM 768 C CA . VAL A 1 98 ? 8.121 10.056 -4.915 1.00 92.94 98 VAL A CA 1
ATOM 769 C C . VAL A 1 98 ? 7.916 8.749 -4.149 1.00 92.94 98 VAL A C 1
ATOM 771 O O . VAL A 1 98 ? 6.876 8.556 -3.516 1.00 92.94 98 VAL A O 1
ATOM 774 N N . ARG A 1 99 ? 8.934 7.881 -4.114 1.00 92.00 99 ARG A N 1
ATOM 775 C CA . ARG A 1 99 ? 8.886 6.603 -3.389 1.00 92.00 99 ARG A CA 1
ATOM 776 C C . ARG A 1 99 ? 8.660 6.799 -1.889 1.00 92.00 99 ARG A C 1
ATOM 778 O O . ARG A 1 99 ? 7.859 6.084 -1.285 1.00 92.00 99 ARG A O 1
ATOM 785 N N . ARG A 1 100 ? 9.346 7.764 -1.266 1.00 93.19 100 ARG A N 1
ATOM 786 C CA . ARG A 1 100 ? 9.160 8.102 0.158 1.00 93.19 100 ARG A CA 1
ATOM 787 C C . ARG A 1 100 ? 7.753 8.628 0.430 1.00 93.19 100 ARG A C 1
ATOM 789 O O . ARG A 1 100 ? 7.132 8.182 1.394 1.00 93.19 100 ARG A O 1
ATOM 796 N N . ALA A 1 101 ? 7.243 9.513 -0.422 1.00 95.06 101 ALA A N 1
ATOM 797 C CA . ALA A 1 101 ? 5.893 10.051 -0.301 1.00 95.06 101 ALA A CA 1
ATOM 798 C C . ALA A 1 101 ? 4.838 8.941 -0.399 1.00 95.06 101 ALA A C 1
ATOM 800 O O . ALA A 1 101 ? 3.979 8.838 0.476 1.00 95.06 101 ALA A O 1
ATOM 801 N N . LEU A 1 102 ? 4.959 8.048 -1.386 1.00 94.12 102 LEU A N 1
ATOM 802 C CA . LEU A 1 102 ? 4.044 6.919 -1.561 1.00 94.12 102 LEU A CA 1
ATOM 803 C C . LEU A 1 102 ? 4.068 5.969 -0.354 1.00 94.12 102 LEU A C 1
ATOM 805 O O . LEU A 1 102 ? 3.017 5.557 0.142 1.00 94.12 102 LEU A O 1
ATOM 809 N N . ARG A 1 103 ? 5.262 5.665 0.173 1.00 93.94 103 ARG A N 1
ATOM 810 C CA . ARG A 1 103 ? 5.418 4.857 1.394 1.00 93.94 103 ARG A CA 1
ATOM 811 C C . ARG A 1 103 ? 4.764 5.518 2.604 1.00 93.94 103 ARG A C 1
ATOM 813 O O . ARG A 1 103 ? 4.098 4.826 3.370 1.00 93.94 103 ARG A O 1
ATOM 820 N N . SER A 1 104 ? 4.949 6.825 2.790 1.00 95.94 104 SER A N 1
ATOM 821 C CA . SER A 1 104 ? 4.320 7.553 3.899 1.00 95.94 104 SER A CA 1
ATOM 822 C C . SER A 1 104 ? 2.800 7.540 3.774 1.00 95.94 104 SER A C 1
ATOM 824 O O . SER A 1 104 ? 2.117 7.157 4.719 1.00 95.94 104 SER A O 1
ATOM 826 N N . LEU A 1 105 ? 2.280 7.857 2.585 1.00 96.12 105 LEU A N 1
ATOM 827 C CA . LEU A 1 105 ? 0.847 7.859 2.302 1.00 96.12 105 LEU A CA 1
ATOM 828 C C . LEU A 1 105 ? 0.217 6.492 2.581 1.00 96.12 105 LEU A C 1
ATOM 830 O O . LEU A 1 105 ? -0.823 6.407 3.228 1.00 96.12 105 LEU A O 1
ATOM 834 N N . THR A 1 106 ? 0.884 5.418 2.156 1.00 94.06 106 THR A N 1
ATOM 835 C CA . THR A 1 106 ? 0.425 4.045 2.397 1.00 94.06 106 THR A CA 1
ATOM 836 C C . THR A 1 106 ? 0.400 3.721 3.890 1.00 94.06 106 THR A C 1
ATOM 838 O O . THR A 1 106 ? -0.584 3.172 4.386 1.00 94.06 106 THR A O 1
ATOM 841 N N . LYS A 1 107 ? 1.450 4.092 4.637 1.00 94.81 107 LYS A N 1
ATOM 842 C CA . LYS A 1 107 ? 1.507 3.885 6.094 1.00 94.81 107 LYS A CA 1
ATOM 843 C C . LYS A 1 107 ? 0.399 4.646 6.818 1.00 94.81 107 LYS A C 1
ATOM 845 O O . LYS A 1 107 ? -0.225 4.091 7.719 1.00 94.81 107 LYS A O 1
ATOM 850 N N . ASP A 1 108 ? 0.150 5.893 6.438 1.00 96.19 108 ASP A N 1
ATOM 851 C CA . ASP A 1 108 ? -0.856 6.726 7.095 1.00 96.19 108 ASP A CA 1
ATOM 852 C C . ASP A 1 108 ? -2.279 6.275 6.754 1.00 96.19 108 ASP A C 1
ATOM 854 O O . ASP A 1 108 ? -3.117 6.180 7.653 1.00 96.19 108 ASP A O 1
ATOM 858 N N . ALA A 1 109 ? -2.537 5.892 5.501 1.00 92.25 109 ALA A N 1
ATOM 859 C CA . ALA A 1 109 ? -3.797 5.268 5.106 1.00 92.25 109 ALA A CA 1
ATOM 860 C C . ALA A 1 109 ? -4.046 3.966 5.886 1.00 92.25 109 ALA A C 1
ATOM 862 O O . ALA A 1 109 ? -5.133 3.759 6.426 1.00 92.25 109 ALA A O 1
ATOM 863 N N . LEU A 1 110 ? -3.025 3.116 6.031 1.00 92.81 110 LEU A N 1
ATOM 864 C CA . LEU A 1 110 ? -3.138 1.861 6.772 1.00 92.81 110 LEU A CA 1
ATOM 865 C C . LEU A 1 110 ? -3.425 2.092 8.263 1.00 92.81 110 LEU A C 1
ATOM 867 O O . LEU A 1 110 ? -4.278 1.409 8.829 1.00 92.81 110 LEU A O 1
ATOM 871 N N . LYS A 1 111 ? -2.795 3.093 8.891 1.00 94.00 111 LYS A N 1
ATOM 872 C CA . LYS A 1 111 ? -3.120 3.497 10.272 1.00 94.00 111 LYS A CA 1
ATOM 873 C C . LYS A 1 111 ? -4.576 3.950 10.414 1.00 94.00 111 LYS A C 1
ATOM 875 O O . LYS A 1 111 ? -5.229 3.600 11.396 1.00 94.00 111 LYS A O 1
ATOM 880 N N . GLN A 1 112 ? -5.096 4.714 9.451 1.00 92.81 112 GLN A N 1
ATOM 881 C CA . GLN A 1 112 ? -6.496 5.155 9.465 1.00 92.81 112 GLN A CA 1
ATOM 882 C C . GLN A 1 112 ? -7.459 3.971 9.345 1.00 92.81 112 GLN A C 1
ATOM 884 O O . GLN A 1 112 ? -8.422 3.892 10.108 1.00 92.81 112 GLN A O 1
ATOM 889 N N . VAL A 1 113 ? -7.167 3.021 8.452 1.00 90.50 113 VAL A N 1
ATOM 890 C CA . VAL A 1 113 ? -7.956 1.790 8.309 1.00 90.50 113 VAL A CA 1
ATOM 891 C C . VAL A 1 113 ? -7.919 0.972 9.599 1.00 90.50 113 VAL A C 1
ATOM 893 O O . VAL A 1 113 ? -8.975 0.586 10.088 1.00 90.50 113 VAL A O 1
ATOM 896 N N . GLN A 1 114 ? -6.743 0.765 10.202 1.00 91.75 114 GLN A N 1
ATOM 897 C CA . GLN A 1 114 ? -6.620 0.058 11.484 1.00 91.75 114 GLN A CA 1
ATOM 898 C C . GLN A 1 114 ? -7.468 0.710 12.578 1.00 91.75 114 GLN A C 1
ATOM 900 O O . GLN A 1 114 ? -8.202 0.020 13.283 1.00 91.75 114 GLN A O 1
ATOM 905 N N . LYS A 1 115 ? -7.415 2.041 12.694 1.00 90.00 115 LYS A N 1
ATOM 906 C CA . LYS A 1 115 ? -8.239 2.780 13.653 1.00 90.00 115 LYS A CA 1
ATOM 907 C C . LYS A 1 115 ? -9.734 2.571 13.387 1.00 90.00 115 LYS A C 1
ATOM 909 O O . LYS A 1 115 ? -10.474 2.234 14.306 1.00 90.00 115 LYS A O 1
ATOM 914 N N . ALA A 1 116 ? -10.169 2.701 12.136 1.00 88.38 116 ALA A N 1
ATOM 915 C CA . ALA A 1 116 ? -11.572 2.544 11.766 1.00 88.38 116 ALA A CA 1
ATOM 916 C C . ALA A 1 116 ? -12.105 1.121 12.016 1.00 88.38 116 ALA A C 1
ATOM 918 O O . ALA A 1 116 ? -13.238 0.966 12.470 1.00 88.38 116 ALA A O 1
ATOM 919 N N . VAL A 1 117 ? -11.273 0.107 11.765 1.00 88.62 117 VAL A N 1
ATOM 920 C CA . VAL A 1 117 ? -11.534 -1.325 12.003 1.00 88.62 117 VAL A CA 1
ATOM 921 C C . VAL A 1 117 ? -11.638 -1.649 13.498 1.00 88.62 117 VAL A C 1
ATOM 923 O O . VAL A 1 117 ? -12.381 -2.549 13.882 1.00 88.62 117 VAL A O 1
ATOM 926 N N . LEU A 1 118 ? -10.911 -0.927 14.356 1.00 86.75 118 LEU A N 1
ATOM 927 C CA . LEU A 1 118 ? -11.021 -1.072 15.811 1.00 86.75 118 LEU A CA 1
ATOM 928 C C . LEU A 1 118 ? -12.270 -0.377 16.375 1.00 86.75 118 LEU A C 1
ATOM 930 O O . LEU A 1 118 ? -12.834 -0.846 17.360 1.00 86.75 118 LEU A O 1
ATOM 934 N N . GLU A 1 119 ? -12.699 0.732 15.777 1.00 86.12 119 GLU A N 1
ATOM 935 C CA . GLU A 1 119 ? -13.804 1.554 16.292 1.00 86.12 119 GLU A CA 1
ATOM 936 C C . GLU A 1 119 ? -15.190 1.122 15.786 1.00 86.12 119 GLU A C 1
ATOM 938 O O . GLU A 1 119 ? -16.185 1.352 16.472 1.00 86.12 119 GLU A O 1
ATOM 943 N N . ASN A 1 120 ? -15.272 0.497 14.610 1.00 86.12 120 ASN A N 1
ATOM 944 C CA . ASN A 1 120 ? -16.535 0.167 13.950 1.00 86.12 120 ASN A CA 1
ATOM 945 C C . ASN A 1 120 ? -16.655 -1.332 13.676 1.00 86.12 120 ASN A C 1
ATOM 947 O O . ASN A 1 120 ? -15.657 -2.040 13.569 1.00 86.12 120 ASN A O 1
ATOM 951 N N . ASP A 1 121 ? -17.887 -1.806 13.497 1.00 86.62 121 ASP A N 1
ATOM 952 C CA . ASP A 1 121 ? -18.106 -3.114 12.889 1.00 86.62 121 ASP A CA 1
ATOM 953 C C . ASP A 1 121 ? -17.706 -3.052 11.410 1.00 86.62 121 ASP A C 1
ATOM 955 O O . ASP A 1 121 ? -17.961 -2.063 10.715 1.00 86.62 121 ASP A O 1
ATOM 959 N N . TRP A 1 122 ? -17.091 -4.118 10.908 1.00 88.62 122 TRP A N 1
ATOM 960 C CA . TRP A 1 122 ? -16.593 -4.155 9.539 1.00 88.62 122 TRP A CA 1
ATOM 961 C C . TRP A 1 122 ? -16.769 -5.526 8.892 1.00 88.62 122 TRP A C 1
ATOM 963 O O . TRP A 1 122 ? -16.891 -6.557 9.558 1.00 88.62 122 TRP A O 1
ATOM 973 N N . TYR A 1 123 ? -16.767 -5.514 7.563 1.00 89.19 123 TYR A N 1
ATOM 974 C CA . TYR A 1 123 ? -16.726 -6.698 6.713 1.00 89.19 123 TYR A CA 1
ATOM 975 C C . TYR A 1 123 ? -15.543 -6.585 5.768 1.00 89.19 123 TYR A C 1
ATOM 977 O O . TYR A 1 123 ? -15.242 -5.497 5.284 1.00 89.19 123 TYR A O 1
ATOM 985 N N . VAL A 1 124 ? -14.890 -7.706 5.486 1.00 89.25 124 VAL A N 1
ATOM 986 C CA . VAL A 1 124 ? -13.903 -7.780 4.408 1.00 89.25 124 VAL A CA 1
ATOM 987 C C . VAL A 1 124 ? -14.494 -8.593 3.273 1.00 89.25 124 VAL A C 1
ATOM 989 O O . VAL A 1 124 ? -14.960 -9.714 3.477 1.00 89.25 124 VAL A O 1
ATOM 992 N N . VAL A 1 125 ? -14.457 -8.009 2.082 1.00 90.00 125 VAL A N 1
ATOM 993 C CA . VAL A 1 125 ? -14.746 -8.687 0.823 1.00 90.00 125 VAL A CA 1
ATOM 994 C C . VAL A 1 125 ? -13.413 -8.939 0.142 1.00 90.00 125 VAL A C 1
ATOM 996 O O . VAL A 1 125 ? -12.696 -7.995 -0.184 1.00 90.00 125 VAL A O 1
ATOM 999 N N . TYR A 1 126 ? -13.076 -10.211 -0.029 1.00 90.00 126 TYR A N 1
ATOM 1000 C CA . TYR A 1 126 ? -11.924 -10.641 -0.810 1.00 90.00 126 TYR A CA 1
ATOM 1001 C C . TYR A 1 126 ? -12.377 -10.999 -2.222 1.00 90.00 126 TYR A C 1
ATOM 1003 O O . TYR A 1 126 ? -13.381 -11.694 -2.387 1.00 90.00 126 TYR A O 1
ATOM 1011 N N . ASP A 1 127 ? -11.619 -10.551 -3.215 1.00 87.38 127 ASP A N 1
ATOM 1012 C CA . ASP A 1 127 ? -11.783 -10.941 -4.610 1.00 87.38 127 ASP A CA 1
ATOM 1013 C C . ASP A 1 127 ? -10.432 -11.367 -5.201 1.00 87.38 127 ASP A C 1
ATOM 1015 O O . ASP A 1 127 ? -9.384 -10.783 -4.904 1.00 87.38 127 ASP A O 1
ATOM 1019 N N . ASN A 1 128 ? -10.467 -12.397 -6.042 1.00 87.12 128 ASN A N 1
ATOM 1020 C CA . ASN A 1 128 ? -9.319 -12.854 -6.813 1.00 87.12 128 ASN A CA 1
ATOM 1021 C C . ASN A 1 128 ? -9.424 -12.238 -8.207 1.00 87.12 128 ASN A C 1
ATOM 1023 O O . ASN A 1 128 ? -10.212 -12.687 -9.045 1.00 87.12 128 ASN A O 1
ATOM 1027 N N . ILE A 1 129 ? -8.617 -11.215 -8.459 1.00 83.44 129 ILE A N 1
ATOM 1028 C CA . ILE A 1 129 ? -8.610 -10.496 -9.724 1.00 83.44 129 ILE A CA 1
ATOM 1029 C C . ILE A 1 129 ? -7.564 -11.134 -10.636 1.00 83.44 129 ILE A C 1
ATOM 1031 O O . ILE A 1 129 ? -6.365 -10.964 -10.447 1.00 83.44 129 ILE A O 1
ATOM 1035 N N . ASN A 1 130 ? -8.025 -11.827 -11.674 1.00 81.38 130 ASN A N 1
ATOM 1036 C CA . ASN A 1 130 ? -7.155 -12.313 -12.743 1.00 81.38 130 ASN A CA 1
ATOM 1037 C C . ASN A 1 130 ? -7.272 -11.379 -13.950 1.00 81.38 130 ASN A C 1
ATOM 1039 O O . ASN A 1 130 ? -8.300 -11.369 -14.637 1.00 81.38 130 ASN A O 1
ATOM 1043 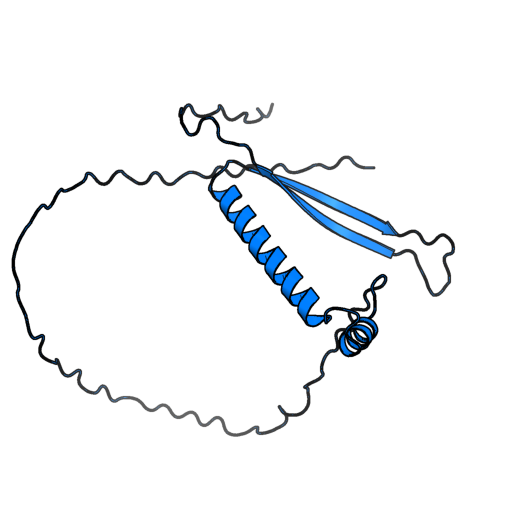N N . ILE A 1 131 ? -6.222 -10.603 -14.216 1.00 82.75 131 ILE A N 1
ATOM 1044 C CA . ILE A 1 131 ? -6.160 -9.677 -15.347 1.00 82.75 131 ILE A CA 1
ATOM 1045 C C . ILE A 1 131 ? -5.390 -10.348 -16.482 1.00 82.75 131 ILE A C 1
ATOM 1047 O O . ILE A 1 131 ? -4.178 -10.547 -16.430 1.00 82.75 131 ILE A O 1
ATOM 1051 N N . ALA A 1 132 ? -6.116 -10.705 -17.539 1.00 84.38 132 ALA A N 1
ATOM 1052 C CA . ALA A 1 132 ? -5.521 -11.231 -18.759 1.00 84.38 132 ALA A CA 1
ATOM 1053 C C . ALA A 1 132 ? -5.103 -10.071 -19.672 1.00 84.38 132 ALA A C 1
ATOM 1055 O O . ALA A 1 132 ? -5.957 -9.451 -20.315 1.00 84.38 132 ALA A O 1
ATOM 1056 N N . MET A 1 133 ? -3.801 -9.800 -19.766 1.00 81.06 133 MET A N 1
ATOM 1057 C CA . MET A 1 133 ? -3.268 -8.823 -20.715 1.00 81.06 133 MET A CA 1
ATOM 1058 C C . MET A 1 133 ? -3.067 -9.506 -22.066 1.00 81.06 133 MET A C 1
ATOM 1060 O O . MET A 1 133 ? -2.071 -10.188 -22.312 1.00 81.06 133 MET A O 1
ATOM 1064 N N . LYS A 1 134 ? -4.059 -9.346 -22.945 1.00 81.50 134 LYS A N 1
ATOM 1065 C CA . LYS A 1 134 ? -4.005 -9.891 -24.303 1.00 81.50 134 LYS A CA 1
ATOM 1066 C C . LYS A 1 134 ? -3.180 -8.983 -25.199 1.00 81.50 134 LYS A C 1
ATOM 1068 O O . LYS A 1 134 ? -3.505 -7.805 -25.361 1.00 81.50 134 LYS A O 1
ATOM 1073 N N . HIS A 1 135 ? -2.166 -9.534 -25.852 1.00 81.81 135 HIS A N 1
ATOM 1074 C CA . HIS A 1 135 ? -1.462 -8.821 -26.907 1.00 81.81 135 HIS A CA 1
ATOM 1075 C C . HIS A 1 135 ? -2.141 -9.095 -28.251 1.00 81.81 135 HIS A C 1
ATOM 1077 O O . HIS A 1 135 ? -2.209 -10.227 -28.715 1.00 81.81 135 HIS A O 1
ATOM 1083 N N . HIS A 1 136 ? -2.630 -8.039 -28.911 1.00 76.44 136 HIS A N 1
ATOM 1084 C CA . HIS A 1 136 ? -3.308 -8.156 -30.211 1.00 76.44 136 HIS A CA 1
ATOM 1085 C C . HIS A 1 136 ? -2.425 -8.749 -31.321 1.00 76.44 136 HIS A C 1
ATOM 1087 O O . HIS A 1 136 ? -2.945 -9.313 -32.277 1.00 76.44 136 HIS A O 1
ATOM 1093 N N . HIS A 1 137 ? -1.101 -8.645 -31.184 1.00 80.88 137 HIS A N 1
ATOM 1094 C CA . HIS A 1 137 ? -0.127 -9.307 -32.043 1.00 80.88 137 HIS A CA 1
ATOM 1095 C C . HIS A 1 137 ? 0.850 -10.086 -31.169 1.00 80.88 137 HIS A C 1
ATOM 1097 O O . HIS A 1 137 ? 1.856 -9.537 -30.715 1.00 80.88 137 HIS A O 1
ATOM 1103 N N . GLN A 1 138 ? 0.543 -11.360 -30.924 1.00 68.88 138 GLN A N 1
ATOM 1104 C CA . GLN A 1 138 ? 1.496 -12.273 -30.307 1.00 68.88 138 GLN A CA 1
ATOM 1105 C C . GLN A 1 138 ? 2.693 -12.440 -31.233 1.00 68.88 138 GLN A C 1
ATOM 1107 O O . GLN A 1 138 ? 2.564 -12.871 -32.381 1.00 68.88 138 GLN A O 1
ATOM 1112 N N . ARG A 1 139 ? 3.864 -12.077 -30.726 1.00 79.56 139 ARG A N 1
ATOM 1113 C CA . ARG A 1 139 ? 5.135 -12.373 -31.376 1.00 79.56 139 ARG A CA 1
ATOM 1114 C C . ARG A 1 139 ? 5.775 -13.558 -30.659 1.00 79.56 139 ARG A C 1
ATOM 1116 O O . ARG A 1 139 ? 5.435 -13.848 -29.514 1.00 79.56 139 ARG A O 1
ATOM 1123 N N . VAL A 1 140 ? 6.701 -14.247 -31.323 1.00 81.56 140 VAL A N 1
ATOM 1124 C CA . VAL A 1 140 ? 7.399 -15.416 -30.750 1.00 81.56 140 VAL A CA 1
ATOM 1125 C C . VAL A 1 140 ? 8.094 -15.060 -29.426 1.00 81.56 140 VAL A C 1
ATOM 1127 O O . VAL A 1 140 ? 8.152 -15.888 -28.519 1.00 81.56 140 VAL A O 1
ATOM 1130 N N . ASP A 1 141 ? 8.546 -13.813 -29.301 1.00 81.19 141 ASP A N 1
ATOM 1131 C CA . ASP A 1 141 ? 9.215 -13.218 -28.144 1.00 81.19 141 ASP A CA 1
ATOM 1132 C C . ASP A 1 141 ? 8.266 -12.562 -27.121 1.00 81.19 141 ASP A C 1
ATOM 1134 O O . ASP A 1 141 ? 8.690 -12.270 -26.005 1.00 81.19 141 ASP A O 1
ATOM 1138 N N . LYS A 1 142 ? 6.982 -12.345 -27.449 1.00 74.50 142 LYS A N 1
ATOM 1139 C CA . LYS A 1 142 ? 6.023 -11.661 -26.565 1.00 74.50 142 LYS A CA 1
ATOM 1140 C C . LYS A 1 142 ? 4.684 -12.395 -26.517 1.00 74.50 142 LYS A C 1
ATOM 1142 O O . LYS A 1 142 ? 3.818 -12.211 -27.375 1.00 74.50 142 LYS A O 1
ATOM 1147 N N . ARG A 1 143 ? 4.540 -13.236 -25.490 1.00 80.25 143 ARG A N 1
ATOM 1148 C CA . ARG A 1 143 ? 3.315 -13.986 -25.173 1.00 80.25 143 ARG A CA 1
ATOM 1149 C C . ARG A 1 143 ? 2.380 -13.169 -24.290 1.00 80.25 143 ARG A C 1
ATOM 1151 O O . ARG A 1 143 ? 2.826 -12.251 -23.607 1.00 80.25 143 ARG A O 1
ATOM 1158 N N . ASP A 1 144 ? 1.102 -13.536 -24.302 1.00 83.06 144 ASP A N 1
ATOM 1159 C CA . ASP A 1 144 ? 0.123 -12.998 -23.356 1.00 83.06 144 ASP A CA 1
ATOM 1160 C C . ASP A 1 144 ? 0.600 -13.237 -21.923 1.00 83.06 144 ASP A C 1
ATOM 1162 O O . ASP A 1 144 ? 1.068 -14.328 -21.580 1.00 83.06 144 ASP A O 1
ATOM 1166 N N . THR A 1 145 ? 0.462 -12.212 -21.091 1.00 83.69 145 THR A N 1
ATOM 1167 C CA . THR A 1 145 ? 0.772 -12.288 -19.667 1.00 83.69 145 THR A CA 1
ATOM 1168 C C . THR A 1 145 ? -0.523 -12.315 -18.872 1.00 83.69 145 THR A C 1
ATOM 1170 O O . THR A 1 145 ? -1.457 -11.555 -19.140 1.00 83.69 145 THR A O 1
ATOM 1173 N N . PHE A 1 146 ? -0.576 -13.199 -17.883 1.00 82.31 146 PHE A N 1
ATOM 1174 C CA . PHE A 1 146 ? -1.635 -13.218 -16.885 1.00 82.31 146 PHE A CA 1
ATOM 1175 C C . PHE A 1 146 ? -1.070 -12.651 -15.599 1.00 82.31 146 PHE A C 1
ATOM 1177 O O . PHE A 1 146 ? -0.085 -13.182 -15.085 1.00 82.31 146 PHE A O 1
ATOM 1184 N N . ASP A 1 147 ? -1.687 -11.579 -15.120 1.00 84.94 147 ASP A N 1
ATOM 1185 C CA . ASP A 1 147 ? -1.388 -11.029 -13.811 1.00 84.94 147 ASP A CA 1
ATOM 1186 C C . ASP A 1 147 ? -2.499 -11.439 -12.844 1.00 84.94 147 ASP A C 1
ATOM 1188 O O . ASP A 1 147 ? -3.688 -11.241 -13.119 1.00 84.94 147 ASP A O 1
ATOM 1192 N N . ASN A 1 148 ? -2.106 -12.071 -11.743 1.00 84.69 148 ASN A N 1
ATOM 1193 C CA . ASN A 1 148 ? -3.027 -12.559 -10.728 1.00 84.69 148 ASN A CA 1
ATOM 1194 C C . ASN A 1 148 ? -2.829 -11.698 -9.486 1.00 84.69 148 ASN A C 1
ATOM 1196 O O . ASN A 1 148 ? -1.801 -11.783 -8.815 1.00 84.69 148 ASN A O 1
ATOM 1200 N N . GLY A 1 149 ? -3.828 -10.881 -9.181 1.00 84.56 149 GLY A N 1
ATOM 1201 C CA . GLY A 1 149 ? -3.861 -10.040 -7.998 1.00 84.56 149 GLY A CA 1
ATOM 1202 C C . GLY A 1 149 ? -4.934 -10.506 -7.026 1.00 84.56 149 GLY A C 1
ATOM 1203 O O . GLY A 1 149 ? -6.008 -10.965 -7.417 1.00 84.56 149 GLY A O 1
ATOM 1204 N N . THR A 1 150 ? -4.671 -10.323 -5.740 1.00 86.06 150 THR A N 1
ATOM 1205 C CA . THR A 1 150 ? -5.696 -10.470 -4.708 1.00 86.06 150 THR A CA 1
ATOM 1206 C C . THR A 1 150 ? -6.089 -9.085 -4.217 1.00 86.06 150 THR A C 1
ATOM 1208 O O . THR A 1 150 ? -5.231 -8.311 -3.792 1.00 86.06 150 THR A O 1
ATOM 1211 N N . ALA A 1 151 ? -7.381 -8.766 -4.262 1.00 86.50 151 ALA A N 1
ATOM 1212 C CA . ALA A 1 151 ? -7.912 -7.509 -3.752 1.00 86.50 151 ALA A CA 1
ATOM 1213 C C . ALA A 1 151 ? -8.774 -7.760 -2.513 1.00 86.50 151 ALA A C 1
ATOM 1215 O O . ALA A 1 151 ? -9.590 -8.678 -2.479 1.00 86.50 151 ALA A O 1
ATOM 1216 N N . ALA A 1 152 ? -8.615 -6.913 -1.498 1.00 88.25 152 ALA A N 1
ATOM 1217 C CA . ALA A 1 152 ? -9.435 -6.935 -0.295 1.00 88.25 152 ALA A CA 1
ATOM 1218 C C . ALA A 1 152 ? -10.050 -5.555 -0.068 1.00 88.25 152 ALA A C 1
ATOM 1220 O O . ALA A 1 152 ? -9.342 -4.549 -0.031 1.00 88.25 152 ALA A O 1
ATOM 1221 N N . THR A 1 153 ? -11.368 -5.507 0.106 1.00 89.38 153 THR A N 1
ATOM 1222 C CA . THR A 1 153 ? -12.106 -4.278 0.418 1.00 89.38 153 THR A CA 1
ATOM 1223 C C . THR A 1 153 ? -12.701 -4.383 1.814 1.00 89.38 153 THR A C 1
ATOM 1225 O O . THR A 1 153 ? -13.426 -5.331 2.111 1.00 89.38 153 THR A O 1
ATOM 1228 N N . VAL A 1 154 ? -12.416 -3.397 2.667 1.00 88.62 154 VAL A N 1
ATOM 1229 C CA . VAL A 1 154 ? -13.020 -3.275 4.000 1.00 88.62 154 VAL A CA 1
ATOM 1230 C C . VAL A 1 154 ? -14.253 -2.378 3.902 1.00 88.62 154 VAL A C 1
ATOM 1232 O O . VAL A 1 154 ? -14.147 -1.211 3.533 1.00 88.62 154 VAL A O 1
ATOM 1235 N N . ILE A 1 155 ? -15.419 -2.909 4.259 1.00 91.81 155 ILE A N 1
ATOM 1236 C CA . ILE A 1 155 ? -16.672 -2.161 4.375 1.00 91.81 155 ILE A CA 1
ATOM 1237 C C . ILE A 1 155 ? -16.899 -1.857 5.852 1.00 91.81 155 ILE A C 1
ATOM 1239 O O . ILE A 1 155 ? -17.077 -2.772 6.657 1.00 91.81 155 ILE A O 1
ATOM 1243 N N . LEU A 1 156 ? -16.899 -0.573 6.201 1.00 90.50 156 LEU A N 1
ATOM 1244 C CA . LEU A 1 156 ? -17.176 -0.095 7.553 1.00 90.50 156 LEU A CA 1
ATOM 1245 C C . LEU A 1 156 ? -18.681 0.124 7.717 1.00 90.50 156 LEU A C 1
ATOM 1247 O O . LEU A 1 156 ? -19.298 0.795 6.888 1.00 90.50 156 LEU A O 1
ATOM 1251 N N . ILE A 1 157 ? -19.268 -0.411 8.787 1.00 88.25 157 ILE A N 1
ATOM 1252 C CA . ILE A 1 157 ? -20.651 -0.115 9.165 1.00 88.25 157 ILE A CA 1
ATOM 1253 C C . ILE A 1 157 ? -20.621 0.904 10.306 1.00 88.25 157 ILE A C 1
ATOM 1255 O O . ILE A 1 157 ? -20.166 0.563 11.401 1.00 88.25 157 ILE A O 1
ATOM 1259 N N . PRO A 1 158 ? -21.107 2.141 10.082 1.00 80.69 158 PRO A N 1
ATOM 1260 C CA . PRO A 1 158 ? -21.213 3.129 11.144 1.00 80.69 158 PRO A CA 1
ATOM 1261 C C . PRO A 1 158 ? -22.103 2.573 12.252 1.00 80.69 158 PRO A C 1
ATOM 1263 O O . PRO A 1 158 ? -23.256 2.205 12.014 1.00 80.69 158 PRO A O 1
ATOM 1266 N N . ASN A 1 159 ? -21.582 2.499 13.473 1.00 73.75 159 ASN A N 1
ATOM 1267 C CA . ASN A 1 159 ? -22.383 2.040 14.596 1.00 73.75 159 ASN A CA 1
ATOM 1268 C C . ASN A 1 159 ? -23.220 3.203 15.150 1.00 73.75 159 ASN A C 1
ATOM 1270 O O . ASN A 1 159 ? -22.853 3.845 16.133 1.00 73.75 159 ASN A O 1
ATOM 1274 N N . GLU A 1 160 ? -24.366 3.482 14.523 1.00 72.50 160 GLU A N 1
ATOM 1275 C CA . GLU A 1 160 ? -25.335 4.469 15.035 1.00 72.50 160 GLU A CA 1
ATOM 1276 C C . GLU A 1 160 ? -25.906 4.049 16.406 1.00 72.50 160 GLU A C 1
ATOM 1278 O O . GLU A 1 160 ? -26.299 4.886 17.223 1.00 72.50 160 GLU A O 1
ATOM 1283 N N . ASN A 1 161 ? -25.880 2.741 16.690 1.00 54.38 161 ASN A N 1
ATOM 1284 C CA . ASN A 1 161 ? -26.406 2.123 17.903 1.00 54.38 161 ASN A CA 1
ATOM 1285 C C . ASN A 1 161 ? -25.399 2.029 19.054 1.00 54.38 161 ASN A C 1
ATOM 1287 O O . ASN A 1 161 ? -25.805 1.645 20.146 1.00 54.38 161 ASN A O 1
ATOM 1291 N N . ALA A 1 162 ? -24.143 2.460 18.892 1.00 57.22 162 ALA A N 1
ATOM 1292 C CA . ALA A 1 162 ? -23.195 2.545 20.011 1.00 57.22 162 ALA A CA 1
ATOM 1293 C C . ALA A 1 162 ? -23.681 3.489 21.135 1.00 57.22 162 ALA A C 1
ATOM 1295 O O . ALA A 1 162 ? -23.129 3.499 22.232 1.00 57.22 162 ALA A O 1
ATOM 1296 N N . LYS A 1 163 ? -24.727 4.290 20.8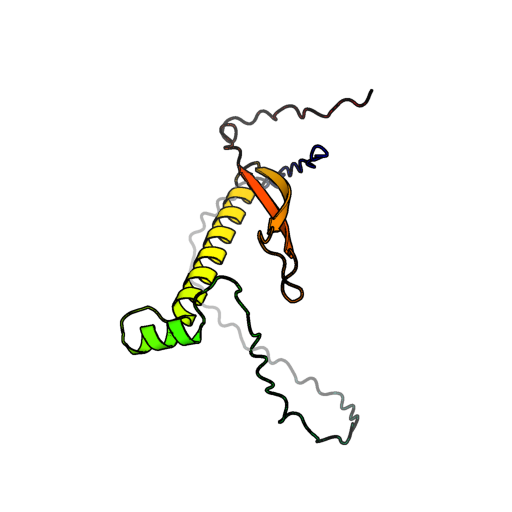80 1.00 55.88 163 LYS A N 1
ATOM 1297 C CA . LYS A 1 163 ? -25.416 5.095 21.901 1.00 55.88 163 LYS A CA 1
ATOM 1298 C C . LYS A 1 163 ? -26.620 4.393 22.547 1.00 55.88 163 LYS A C 1
ATOM 1300 O O . LYS A 1 163 ? -27.026 4.804 23.627 1.00 55.88 163 LYS A O 1
ATOM 1305 N N . ASN A 1 164 ? -27.178 3.356 21.921 1.00 60.12 164 ASN A N 1
ATOM 1306 C CA . ASN A 1 164 ? -28.404 2.669 22.331 1.00 60.12 164 ASN A CA 1
ATOM 1307 C C . ASN A 1 164 ? -28.208 1.145 22.219 1.00 60.12 164 ASN A C 1
ATOM 1309 O O . ASN A 1 164 ? -28.754 0.513 21.316 1.00 60.12 164 ASN A O 1
ATOM 1313 N N . ASP A 1 165 ? -27.411 0.554 23.112 1.00 53.44 165 ASP A N 1
ATOM 1314 C CA . ASP A 1 165 ? -27.099 -0.882 23.118 1.00 53.44 165 ASP A CA 1
ATOM 1315 C C . ASP A 1 165 ? -28.364 -1.761 23.191 1.00 53.44 165 ASP A C 1
ATOM 1317 O O . ASP A 1 165 ? -28.871 -2.105 24.262 1.00 53.44 165 ASP A O 1
ATOM 1321 N N . LYS A 1 166 ? -28.859 -2.193 22.029 1.00 57.12 166 LYS A N 1
ATOM 1322 C CA . LYS A 1 166 ? -29.592 -3.452 21.887 1.00 57.12 166 LYS A CA 1
ATOM 1323 C C . LYS A 1 166 ? -28.808 -4.339 20.922 1.00 57.12 166 LYS A C 1
ATOM 1325 O O . LYS A 1 166 ? -28.568 -3.923 19.789 1.00 57.12 166 LYS A O 1
ATOM 1330 N N . PRO A 1 167 ? -28.396 -5.547 21.342 1.00 59.53 167 PRO A N 1
ATOM 1331 C CA . PRO A 1 167 ? -27.611 -6.434 20.497 1.00 59.53 167 PRO A CA 1
ATOM 1332 C C . PRO A 1 167 ? -28.404 -6.800 19.239 1.00 59.53 167 PRO A C 1
ATOM 1334 O O . PRO A 1 167 ? -29.538 -7.275 19.323 1.00 59.53 167 PRO A O 1
ATOM 1337 N N . ILE A 1 168 ? -27.804 -6.575 18.068 1.00 54.78 168 ILE A N 1
ATOM 1338 C CA . ILE A 1 168 ? -28.400 -6.948 16.783 1.00 54.78 168 ILE A CA 1
ATOM 1339 C C . ILE A 1 168 ? -28.516 -8.481 16.738 1.00 54.78 168 ILE A C 1
ATOM 1341 O O . ILE A 1 168 ? -27.515 -9.168 16.982 1.00 54.78 168 ILE A O 1
ATOM 1345 N N . PRO A 1 169 ? -29.701 -9.041 16.428 1.00 53.88 169 PRO A N 1
ATOM 1346 C CA . PRO A 1 169 ? -29.874 -10.480 16.324 1.00 53.88 169 PRO A CA 1
ATOM 1347 C C . PRO A 1 169 ? -28.970 -11.019 15.217 1.00 53.88 169 PRO A C 1
ATOM 1349 O O . PRO A 1 169 ? -29.028 -10.600 14.061 1.00 53.88 169 PRO A O 1
ATOM 1352 N N . VAL A 1 170 ? -28.096 -11.947 15.593 1.00 60.06 170 VAL A N 1
ATOM 1353 C CA . VAL A 1 170 ? -27.208 -12.628 14.657 1.00 60.06 170 VAL A CA 1
ATOM 1354 C C . VAL A 1 170 ? -28.084 -13.485 13.746 1.00 60.06 170 VAL A C 1
ATOM 1356 O O . VAL A 1 170 ? -28.704 -14.444 14.204 1.00 60.06 170 VAL A O 1
ATOM 1359 N N . LEU A 1 171 ? -28.152 -13.141 12.459 1.00 50.06 171 LEU A N 1
ATOM 1360 C CA . LEU A 1 171 ? -28.668 -14.032 11.422 1.00 50.06 171 LEU A CA 1
ATOM 1361 C C . LEU A 1 171 ? -27.657 -15.169 11.244 1.00 50.06 171 LEU A C 1
ATOM 1363 O O . LEU A 1 171 ? -26.815 -15.143 10.352 1.00 50.06 171 LEU A O 1
ATOM 1367 N N . CYS A 1 172 ? -27.695 -16.150 12.142 1.00 56.06 172 CYS A N 1
ATOM 1368 C CA . CYS A 1 172 ? -27.066 -17.432 11.875 1.00 56.06 172 CYS A CA 1
ATOM 1369 C C . CYS A 1 172 ? -27.890 -18.121 10.778 1.00 56.06 172 CYS A C 1
ATOM 1371 O O . CYS A 1 172 ? -29.105 -18.283 10.960 1.00 56.06 172 CYS A O 1
ATOM 1373 N N . PRO A 1 173 ? -27.284 -18.523 9.648 1.00 57.81 173 PRO A N 1
ATOM 1374 C CA . PRO A 1 173 ? -27.983 -19.337 8.670 1.00 57.81 173 PRO A CA 1
ATOM 1375 C C . PRO A 1 173 ? -28.378 -20.649 9.351 1.00 57.81 173 PRO A C 1
ATOM 1377 O O . PRO A 1 173 ? -27.527 -21.388 9.842 1.00 57.81 173 PRO A O 1
ATOM 1380 N N . LYS A 1 174 ? -29.684 -20.921 9.434 1.00 59.81 174 LYS A N 1
ATOM 1381 C CA . LYS A 1 174 ? -30.170 -22.232 9.862 1.00 59.81 174 LYS A CA 1
ATOM 1382 C C . LYS A 1 174 ? -29.832 -23.217 8.750 1.00 59.81 174 LYS A C 1
ATOM 1384 O O . LYS A 1 174 ? -30.464 -23.184 7.695 1.00 59.81 174 LYS A O 1
ATOM 1389 N N . THR A 1 175 ? -28.831 -24.057 8.974 1.00 64.62 175 THR A N 1
ATOM 1390 C CA . THR A 1 175 ? -28.645 -25.275 8.191 1.00 64.62 175 THR A CA 1
ATOM 1391 C C . THR A 1 175 ? -29.898 -26.137 8.357 1.00 64.62 175 THR A C 1
ATOM 1393 O O . THR A 1 175 ? -30.367 -26.346 9.477 1.00 64.62 175 THR A O 1
ATOM 1396 N N . LYS A 1 176 ? -30.499 -26.521 7.228 1.00 63.97 176 LYS A N 1
ATOM 1397 C CA . LYS A 1 176 ? -31.609 -27.476 7.167 1.00 63.97 176 LYS A CA 1
ATOM 1398 C C . LYS A 1 176 ? -31.070 -28.893 7.112 1.00 63.97 176 LYS A C 1
ATOM 1400 O O . LYS A 1 176 ? -29.995 -29.063 6.496 1.00 63.97 176 LYS A O 1
#